Protein AF-A0A8S0RBU2-F1 (afdb_monomer_lite)

InterPro domains:
  IPR001045 Spermidine/spermine synthases [PTHR11558] (1-52)
  IPR029063 S-adenosyl-L-methionine-dependent methyltransferase superfamily [G3DSA:3.40.50.150] (1-52)

Foldseek 3Di:
DDDDDPDDDDDQLQDPDWPVPDCPCCVPPRDDPDDDRVVSNCVPVDDPVVVD

Secondary structure (DSSP, 8-state):
-----SSS---SSS-SS-GGGSTHHHHHH---SS--HHHHHHTT---TTT--

Sequence (52 aa):
MLCATEGPAVDFKHPVNPIDADDSHIKTNGPLKFYNSEIHSAAFCLPSFARK

Radius of gyration: 14.1 Å; chains: 1; bounding box: 33×20×37 Å

pLDDT: mean 93.61, std 6.11, range [68.88, 98.19]

Organism: NCBI:txid158383

Structure (mmCIF, N/CA/C/O backbone):
data_AF-A0A8S0RBU2-F1
#
_entry.id   AF-A0A8S0RBU2-F1
#
loop_
_atom_site.group_PDB
_atom_site.id
_atom_site.type_symbol
_atom_site.label_atom_id
_atom_site.label_alt_id
_atom_site.label_comp_id
_atom_site.label_asym_id
_atom_site.label_entity_id
_atom_site.label_seq_id
_atom_site.pdbx_PDB_ins_code
_atom_site.Cartn_x
_atom_site.Cartn_y
_atom_site.Cartn_z
_atom_site.occupancy
_atom_site.B_iso_or_equiv
_atom_site.auth_seq_id
_atom_site.auth_comp_id
_atom_site.auth_asym_id
_atom_site.auth_atom_id
_atom_site.pdbx_PDB_model_num
ATOM 1 N N . MET A 1 1 ? -6.398 6.955 -0.719 1.00 91.62 1 MET A N 1
ATOM 2 C CA . MET A 1 1 ? -7.269 5.845 -0.283 1.00 91.62 1 MET A CA 1
ATOM 3 C C . MET A 1 1 ? -7.140 4.730 -1.295 1.00 91.62 1 MET A C 1
ATOM 5 O O . MET A 1 1 ? -7.174 5.029 -2.482 1.00 91.62 1 MET A O 1
ATOM 9 N N . LEU A 1 2 ? -6.951 3.496 -0.840 1.00 97.38 2 LEU A N 1
ATOM 10 C CA . LEU A 1 2 ? -6.954 2.312 -1.696 1.00 97.38 2 LEU A CA 1
ATOM 11 C C . LEU A 1 2 ? -8.176 1.480 -1.322 1.00 97.38 2 LEU A C 1
ATOM 13 O O . LEU A 1 2 ? -8.376 1.181 -0.147 1.00 97.38 2 LEU A O 1
ATOM 17 N N . CYS A 1 3 ? -9.003 1.170 -2.315 1.00 96.94 3 CYS A N 1
ATOM 18 C CA . CYS A 1 3 ? -10.259 0.447 -2.157 1.00 96.94 3 CYS A CA 1
ATOM 19 C C . CYS A 1 3 ? -10.349 -0.601 -3.270 1.00 96.94 3 CYS A C 1
ATOM 21 O O . CYS A 1 3 ? -9.898 -0.343 -4.386 1.00 96.94 3 CYS A O 1
ATOM 23 N N . ALA A 1 4 ? -10.941 -1.756 -2.977 1.00 97.69 4 ALA A N 1
ATOM 24 C CA . ALA A 1 4 ? -11.238 -2.790 -3.963 1.00 97.69 4 ALA A CA 1
ATOM 25 C C . ALA A 1 4 ? -12.757 -2.917 -4.142 1.00 97.69 4 ALA A C 1
ATOM 27 O O . ALA A 1 4 ? -13.518 -2.655 -3.209 1.00 97.69 4 ALA A O 1
ATOM 28 N N . THR A 1 5 ? -13.191 -3.294 -5.343 1.00 97.75 5 THR A N 1
ATOM 29 C CA . THR A 1 5 ? -14.587 -3.654 -5.623 1.00 97.75 5 THR A CA 1
ATOM 30 C C . THR A 1 5 ? -14.893 -5.059 -5.106 1.00 97.75 5 THR A C 1
ATOM 32 O O . THR A 1 5 ? -13.984 -5.816 -4.769 1.00 97.75 5 THR A O 1
ATOM 35 N N . GLU A 1 6 ? -16.172 -5.429 -5.070 1.00 97.25 6 GLU A N 1
ATOM 36 C CA . GLU A 1 6 ? -16.581 -6.805 -4.780 1.00 97.25 6 GLU A CA 1
ATOM 37 C C . GLU A 1 6 ? -15.954 -7.788 -5.787 1.00 97.25 6 GLU A C 1
ATOM 39 O O . GLU A 1 6 ? -15.879 -7.496 -6.984 1.00 97.25 6 GLU A O 1
ATOM 44 N N . GLY A 1 7 ? -15.469 -8.933 -5.295 1.00 96.69 7 GLY A N 1
ATOM 45 C CA . GLY A 1 7 ? -14.755 -9.925 -6.097 1.00 96.69 7 GLY A CA 1
ATOM 46 C C . GLY A 1 7 ? -13.605 -10.597 -5.336 1.00 96.69 7 GLY A C 1
ATOM 47 O O . GLY A 1 7 ? -13.684 -10.752 -4.114 1.00 96.69 7 GLY A O 1
ATOM 48 N N . PRO A 1 8 ? -12.540 -11.025 -6.043 1.00 97.56 8 PRO A N 1
ATOM 49 C CA . PRO A 1 8 ? -11.350 -11.595 -5.418 1.00 97.56 8 PRO A CA 1
ATOM 50 C C . PRO A 1 8 ? -10.736 -10.650 -4.381 1.00 97.56 8 PRO A C 1
ATOM 52 O O . PRO A 1 8 ? -10.657 -9.440 -4.598 1.00 97.56 8 PRO A O 1
ATOM 55 N N . ALA A 1 9 ? -10.277 -11.207 -3.261 1.00 97.31 9 ALA A N 1
ATOM 56 C CA . ALA A 1 9 ? -9.671 -10.419 -2.197 1.00 97.31 9 ALA A CA 1
ATOM 57 C C . ALA A 1 9 ? -8.377 -9.748 -2.682 1.00 97.31 9 ALA A C 1
ATOM 59 O O . ALA A 1 9 ? -7.526 -10.391 -3.300 1.00 97.31 9 ALA A O 1
ATOM 60 N N . VAL A 1 10 ? -8.221 -8.463 -2.362 1.00 98.06 10 VAL A N 1
ATOM 61 C CA . VAL A 1 10 ? -7.014 -7.690 -2.666 1.00 98.06 10 VAL A CA 1
ATO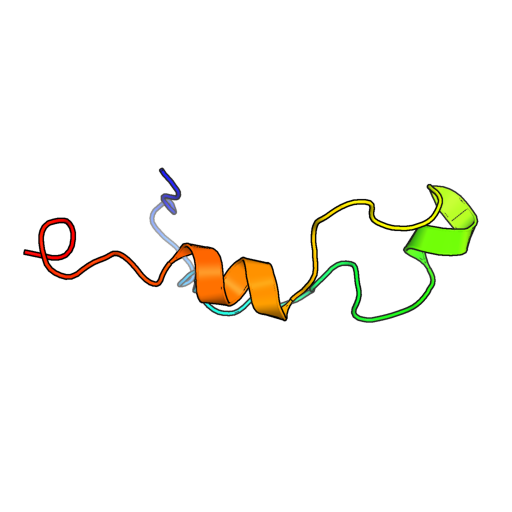M 62 C C . VAL A 1 10 ? -6.313 -7.340 -1.362 1.00 98.06 10 VAL A C 1
ATOM 64 O O . VAL A 1 10 ? -6.871 -6.639 -0.518 1.00 98.06 10 VAL A O 1
ATOM 67 N N . ASP A 1 11 ? -5.075 -7.802 -1.211 1.00 97.94 11 ASP A N 1
ATOM 68 C CA . ASP A 1 11 ? -4.202 -7.383 -0.120 1.00 97.94 11 ASP A CA 1
ATOM 69 C C . ASP A 1 11 ? -3.354 -6.184 -0.561 1.00 97.94 11 A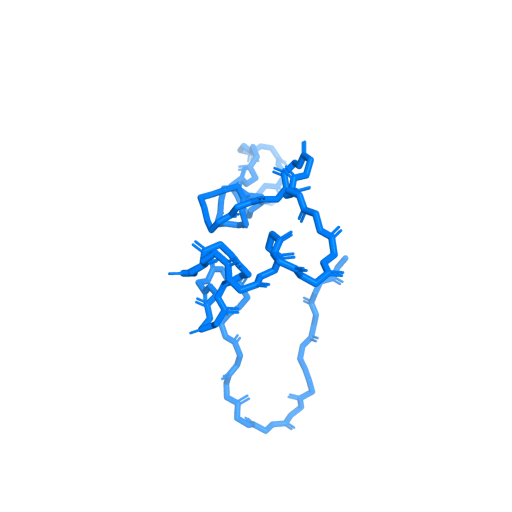SP A C 1
ATOM 71 O O . ASP A 1 11 ? -2.331 -6.324 -1.226 1.00 97.94 11 ASP A O 1
ATOM 75 N N . PHE A 1 12 ? -3.787 -4.976 -0.198 1.00 97.94 12 PHE A N 1
ATOM 76 C CA . PHE A 1 12 ? -3.034 -3.764 -0.521 1.00 97.94 12 PHE A CA 1
ATOM 77 C C . PHE A 1 12 ? -1.721 -3.636 0.256 1.00 97.94 12 PHE A C 1
ATOM 79 O O . PHE A 1 12 ? -0.865 -2.871 -0.180 1.00 97.94 12 PHE A O 1
ATOM 86 N N . LYS A 1 13 ? -1.549 -4.340 1.383 1.00 97.75 13 LYS A N 1
ATOM 87 C CA . LYS A 1 13 ? -0.352 -4.210 2.225 1.00 97.75 13 LYS A CA 1
ATOM 88 C C . LYS A 1 13 ? 0.825 -5.004 1.672 1.00 97.75 13 LYS A C 1
ATOM 90 O O . LYS A 1 13 ? 1.954 -4.558 1.834 1.00 97.75 13 LYS A O 1
ATOM 95 N N . HIS A 1 14 ? 0.566 -6.131 1.011 1.00 97.75 14 HIS A N 1
ATOM 96 C CA . HIS A 1 14 ? 1.601 -7.013 0.473 1.00 97.75 14 HIS A CA 1
ATOM 97 C C . HIS A 1 14 ? 1.500 -7.077 -1.062 1.00 97.75 14 HIS A C 1
ATOM 99 O O . HIS A 1 14 ? 0.589 -7.720 -1.589 1.00 97.75 14 HIS A O 1
ATOM 105 N N . PRO A 1 15 ? 2.400 -6.407 -1.810 1.00 96.62 15 PRO A N 1
ATOM 106 C CA . PRO A 1 15 ? 2.312 -6.361 -3.264 1.00 96.62 15 PRO A CA 1
ATOM 107 C C . PRO A 1 15 ? 2.575 -7.747 -3.868 1.00 96.62 15 PRO A C 1
ATOM 109 O O . PRO A 1 15 ? 3.638 -8.325 -3.668 1.00 96.62 15 PRO A O 1
ATOM 112 N N . VAL A 1 16 ? 1.619 -8.267 -4.646 1.00 96.50 16 VAL A N 1
ATOM 113 C CA . VAL A 1 16 ? 1.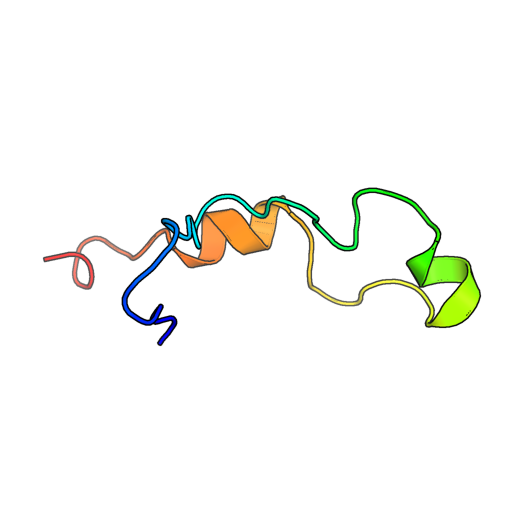744 -9.578 -5.320 1.00 96.50 16 VAL A CA 1
ATOM 114 C C . VAL A 1 16 ? 2.797 -9.555 -6.434 1.00 96.50 16 VAL A C 1
ATOM 116 O O . VAL A 1 16 ? 3.453 -10.561 -6.681 1.00 96.50 16 VAL A O 1
ATOM 119 N N . ASN A 1 17 ? 2.965 -8.412 -7.103 1.00 95.31 17 ASN A N 1
ATOM 120 C CA . ASN A 1 17 ? 3.953 -8.220 -8.163 1.00 95.31 17 ASN A CA 1
ATOM 121 C C . ASN A 1 17 ? 4.640 -6.848 -8.011 1.00 95.31 17 ASN A C 1
ATOM 123 O O . ASN A 1 17 ? 4.212 -5.880 -8.648 1.00 95.31 17 ASN A O 1
ATOM 127 N N . PRO A 1 18 ? 5.628 -6.721 -7.107 1.00 94.88 18 PRO A N 1
ATOM 128 C CA . PRO A 1 18 ? 6.345 -5.469 -6.902 1.00 94.88 18 PRO A CA 1
ATOM 129 C C . PRO A 1 18 ? 7.262 -5.151 -8.094 1.00 94.88 18 PRO A C 1
ATOM 131 O O . PRO A 1 18 ? 7.846 -6.043 -8.699 1.00 94.88 18 PRO A O 1
ATOM 134 N N . ILE A 1 19 ? 7.393 -3.866 -8.440 1.00 93.25 19 ILE A N 1
ATOM 135 C CA . ILE A 1 19 ? 8.149 -3.418 -9.630 1.00 93.25 19 ILE A CA 1
ATOM 136 C C . ILE A 1 19 ? 9.658 -3.671 -9.476 1.00 93.25 19 ILE A C 1
ATOM 138 O O . ILE A 1 19 ? 10.359 -3.854 -10.463 1.00 93.25 19 ILE A O 1
ATOM 142 N N . ASP A 1 20 ? 10.147 -3.686 -8.239 1.00 92.25 20 ASP A N 1
ATOM 143 C CA . ASP A 1 20 ? 11.525 -3.986 -7.847 1.00 92.25 20 ASP A CA 1
ATOM 144 C C . ASP A 1 20 ? 11.802 -5.490 -7.677 1.00 92.25 20 ASP A C 1
ATOM 146 O O . ASP A 1 20 ? 12.870 -5.854 -7.193 1.00 92.25 20 ASP A O 1
ATOM 150 N N . ALA A 1 21 ? 10.870 -6.374 -8.065 1.00 91.75 21 ALA A N 1
ATOM 151 C CA . ALA A 1 21 ? 11.102 -7.822 -8.040 1.00 91.75 21 ALA A CA 1
ATOM 152 C C . ALA A 1 21 ? 12.254 -8.250 -8.966 1.00 91.75 21 ALA A C 1
ATOM 154 O O . ALA A 1 21 ? 12.912 -9.259 -8.709 1.00 91.75 21 ALA A O 1
ATOM 155 N N . ASP A 1 22 ? 12.488 -7.495 -10.041 1.00 88.56 22 ASP A N 1
ATOM 156 C CA . ASP A 1 22 ? 13.592 -7.690 -10.969 1.00 88.56 22 ASP A CA 1
ATOM 157 C C . ASP A 1 22 ? 14.052 -6.360 -11.603 1.00 88.56 22 ASP A C 1
ATOM 159 O O . ASP A 1 22 ? 13.436 -5.305 -11.447 1.00 88.56 22 ASP A O 1
ATOM 163 N N . ASP A 1 23 ? 15.150 -6.411 -12.361 1.00 83.81 23 ASP A N 1
ATOM 164 C CA . ASP A 1 23 ? 15.718 -5.239 -13.040 1.00 83.81 23 ASP A CA 1
ATOM 165 C C . ASP A 1 23 ? 15.045 -4.926 -14.393 1.00 83.81 23 ASP A C 1
ATOM 167 O O . ASP A 1 23 ? 15.572 -4.134 -15.184 1.00 83.81 23 ASP A O 1
ATOM 171 N N . SER A 1 24 ? 13.907 -5.550 -14.730 1.00 83.12 24 SER A N 1
ATOM 172 C CA . SER A 1 24 ? 13.245 -5.332 -16.027 1.00 83.12 24 SER A CA 1
ATOM 173 C C . SER A 1 24 ? 12.841 -3.869 -16.207 1.00 83.12 24 SER A C 1
ATOM 175 O O . SER A 1 24 ? 13.077 -3.291 -17.271 1.00 83.12 24 SER A O 1
ATOM 177 N N . HIS A 1 25 ? 12.351 -3.236 -15.136 1.00 83.44 25 HIS A N 1
ATOM 178 C CA . HIS A 1 25 ? 11.980 -1.826 -15.130 1.00 83.44 25 HIS A CA 1
ATOM 179 C C . HIS A 1 25 ? 13.177 -0.907 -15.410 1.00 83.44 25 HIS A C 1
ATOM 181 O O . HIS A 1 25 ? 13.033 0.098 -16.106 1.00 83.44 25 HIS A O 1
ATOM 187 N N . ILE A 1 26 ? 14.375 -1.256 -14.924 1.00 82.75 26 ILE A N 1
ATOM 188 C CA . ILE A 1 26 ? 15.590 -0.456 -15.148 1.00 82.75 26 ILE A CA 1
ATOM 189 C C . ILE A 1 26 ? 15.905 -0.379 -16.642 1.00 82.75 26 ILE A C 1
ATOM 191 O O . ILE A 1 26 ? 16.276 0.683 -17.144 1.00 82.75 26 ILE A O 1
ATOM 195 N N . LYS A 1 27 ? 15.714 -1.488 -17.362 1.00 78.62 27 LYS A N 1
ATOM 196 C CA . LYS A 1 27 ? 16.029 -1.594 -18.791 1.00 78.62 27 LYS A CA 1
ATOM 197 C C . LYS A 1 27 ? 15.049 -0.828 -19.677 1.00 78.62 27 LYS A C 1
ATOM 199 O O . LYS A 1 27 ? 15.454 -0.362 -20.736 1.00 78.62 27 LYS A O 1
ATOM 204 N N . THR A 1 28 ? 13.785 -0.699 -19.270 1.00 82.00 28 THR A N 1
ATOM 205 C CA . THR A 1 28 ? 12.746 -0.051 -20.089 1.00 82.00 28 THR A CA 1
ATOM 206 C C . THR A 1 28 ? 12.472 1.395 -19.686 1.00 82.00 28 THR A C 1
ATOM 208 O O . THR A 1 28 ? 12.275 2.240 -20.553 1.00 82.00 28 THR A O 1
ATOM 211 N N . ASN A 1 29 ? 12.475 1.688 -18.383 1.00 86.75 29 ASN A N 1
ATOM 212 C CA . ASN A 1 29 ? 11.953 2.933 -17.809 1.00 86.75 29 ASN A CA 1
ATOM 213 C C . ASN A 1 29 ? 12.940 3.633 -16.851 1.00 86.75 29 ASN A C 1
ATOM 215 O O . ASN A 1 29 ? 12.627 4.700 -16.318 1.00 86.75 29 ASN A O 1
ATOM 219 N N . GLY A 1 30 ? 14.130 3.060 -16.636 1.00 90.69 30 GLY A N 1
ATOM 220 C CA . GLY A 1 30 ? 15.142 3.569 -15.710 1.00 90.69 30 GLY A CA 1
ATOM 221 C C . GLY A 1 30 ? 14.908 3.150 -14.250 1.00 90.69 30 GLY A C 1
ATOM 222 O O . GLY A 1 30 ? 13.942 2.454 -13.934 1.00 90.69 30 GLY A O 1
ATOM 223 N N . PRO A 1 31 ? 15.812 3.522 -13.329 1.00 91.62 31 PRO A N 1
ATOM 224 C CA . PRO A 1 31 ? 15.709 3.122 -11.930 1.00 91.62 31 PRO A CA 1
ATOM 225 C C . PRO A 1 31 ? 14.526 3.794 -11.223 1.00 91.62 31 PRO A C 1
ATOM 227 O O . PRO A 1 31 ? 14.189 4.954 -11.483 1.00 91.62 31 PRO A O 1
ATOM 230 N N . LEU A 1 32 ? 13.921 3.069 -10.281 1.00 92.88 32 LEU A N 1
ATOM 231 C CA . LEU A 1 32 ? 12.908 3.618 -9.385 1.00 92.88 32 LEU A CA 1
ATOM 232 C C . LEU A 1 32 ? 13.534 4.706 -8.506 1.00 92.88 32 LEU A C 1
ATOM 234 O O . LEU A 1 32 ? 14.613 4.535 -7.947 1.00 92.88 32 LEU A O 1
ATOM 238 N N . LYS A 1 33 ? 12.848 5.844 -8.384 1.00 93.69 33 LYS A N 1
ATOM 239 C CA . LYS A 1 33 ? 13.354 6.996 -7.617 1.00 93.69 33 LYS A CA 1
ATOM 240 C C . LYS A 1 33 ? 12.985 6.956 -6.133 1.00 93.69 33 LYS A C 1
ATOM 242 O O . LYS A 1 33 ? 13.593 7.675 -5.350 1.00 93.69 33 LYS A O 1
ATOM 247 N N . PHE A 1 34 ? 11.951 6.195 -5.766 1.00 95.31 34 PHE A N 1
ATOM 248 C CA . PHE A 1 34 ? 11.381 6.218 -4.412 1.00 95.31 34 PHE A CA 1
ATOM 249 C C . PHE A 1 34 ? 10.677 4.914 -4.022 1.00 95.31 34 PHE A C 1
ATOM 251 O O . PHE A 1 34 ? 10.821 4.460 -2.895 1.00 95.31 34 PHE A O 1
ATOM 258 N N . TYR A 1 35 ? 9.9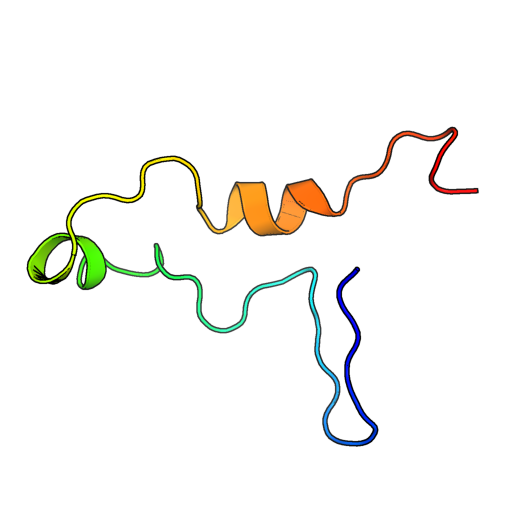08 4.318 -4.938 1.00 96.25 35 TYR A N 1
ATOM 259 C CA . TYR A 1 35 ? 9.185 3.075 -4.670 1.00 96.25 35 TYR A CA 1
ATOM 260 C C . TYR A 1 35 ? 10.132 1.879 -4.516 1.00 96.25 35 TYR A C 1
ATOM 262 O O . TYR A 1 35 ? 11.089 1.748 -5.276 1.00 96.25 35 TYR A O 1
ATOM 270 N N . ASN A 1 36 ? 9.785 0.993 -3.588 1.00 95.62 36 ASN A N 1
ATOM 271 C CA . ASN A 1 36 ? 10.213 -0.397 -3.492 1.00 95.62 36 ASN A CA 1
ATOM 272 C C . ASN A 1 36 ? 9.150 -1.195 -2.700 1.00 95.62 36 ASN A C 1
ATOM 274 O O . ASN A 1 36 ? 8.200 -0.631 -2.143 1.00 95.62 36 ASN A O 1
ATOM 278 N N . SER A 1 37 ? 9.291 -2.512 -2.653 1.00 96.75 37 SER A N 1
ATOM 279 C CA . SER A 1 37 ? 8.374 -3.412 -1.941 1.00 96.75 37 SER A CA 1
ATOM 280 C C . SER A 1 37 ? 8.291 -3.140 -0.425 1.00 96.75 37 SER A C 1
ATOM 282 O O . SER A 1 37 ? 7.224 -3.287 0.185 1.00 96.75 37 SER A O 1
ATOM 284 N N . GLU A 1 38 ? 9.378 -2.666 0.188 1.00 97.50 38 GLU A N 1
ATOM 285 C CA . GLU A 1 38 ? 9.433 -2.327 1.615 1.00 97.50 38 GLU A CA 1
ATOM 286 C C . GLU A 1 38 ? 8.612 -1.072 1.938 1.00 97.50 38 GLU A C 1
ATOM 288 O O . GLU A 1 38 ? 7.756 -1.093 2.827 1.00 97.50 38 GLU A O 1
ATOM 293 N N . ILE A 1 39 ? 8.821 0.019 1.192 1.00 98.06 39 ILE A N 1
ATOM 294 C CA . ILE A 1 39 ? 8.111 1.284 1.398 1.00 98.06 39 ILE A CA 1
ATOM 295 C C . ILE A 1 39 ? 6.628 1.151 1.059 1.00 98.06 39 ILE A C 1
ATOM 297 O O . ILE A 1 39 ? 5.804 1.793 1.708 1.00 98.06 39 ILE A O 1
ATOM 301 N N . HIS A 1 40 ? 6.270 0.278 0.106 1.00 98.19 40 HIS A N 1
ATOM 302 C CA . HIS A 1 40 ? 4.878 -0.079 -0.175 1.00 98.19 40 HIS A CA 1
ATOM 303 C C . HIS A 1 40 ? 4.185 -0.598 1.084 1.00 98.19 40 HIS A C 1
ATOM 305 O O . HIS A 1 40 ? 3.134 -0.088 1.467 1.00 98.19 40 HIS A O 1
ATOM 311 N N . SER A 1 41 ? 4.796 -1.575 1.754 1.00 97.94 41 SER A N 1
ATOM 312 C CA . SER A 1 41 ? 4.244 -2.178 2.971 1.00 97.94 41 SER A CA 1
ATOM 313 C C . SER A 1 41 ? 4.242 -1.177 4.133 1.00 97.94 41 SER A C 1
ATOM 315 O O . SER A 1 41 ? 3.239 -1.014 4.833 1.00 97.94 41 SER A O 1
ATOM 317 N N . ALA A 1 42 ? 5.347 -0.446 4.305 1.00 98.06 42 ALA A N 1
ATOM 318 C CA . ALA A 1 42 ? 5.514 0.540 5.369 1.00 98.06 42 ALA A CA 1
ATOM 319 C C . ALA A 1 42 ? 4.558 1.738 5.243 1.00 98.06 42 ALA A C 1
ATOM 321 O O . ALA A 1 42 ? 4.191 2.328 6.259 1.00 98.06 42 ALA A O 1
ATOM 322 N N . ALA A 1 43 ? 4.089 2.075 4.038 1.00 98.12 43 ALA A N 1
ATOM 323 C CA . ALA A 1 43 ? 3.133 3.163 3.821 1.00 98.12 43 ALA A CA 1
ATOM 324 C C . ALA A 1 43 ? 1.793 2.957 4.558 1.00 98.12 43 ALA A C 1
ATOM 326 O O . ALA A 1 43 ? 1.078 3.925 4.820 1.00 98.12 43 ALA A O 1
ATOM 327 N N . PHE A 1 44 ? 1.458 1.718 4.935 1.00 97.31 44 PHE A N 1
ATOM 328 C CA . PHE A 1 44 ? 0.256 1.397 5.715 1.00 97.31 44 PHE A CA 1
ATOM 329 C C . PHE A 1 44 ? 0.486 1.421 7.235 1.00 97.31 44 PHE A C 1
ATOM 331 O O . PHE A 1 44 ? -0.467 1.259 8.005 1.00 97.31 44 PHE A O 1
ATOM 338 N N . CYS A 1 45 ? 1.721 1.639 7.697 1.00 97.19 45 CYS A N 1
ATOM 339 C CA . CYS A 1 45 ? 2.057 1.779 9.112 1.00 97.19 45 CYS A CA 1
ATOM 340 C C . CYS A 1 45 ? 1.683 3.179 9.617 1.00 97.19 45 CYS A C 1
ATOM 342 O O . CYS A 1 45 ? 2.518 4.073 9.737 1.00 97.19 45 CYS A O 1
ATOM 344 N N . LEU A 1 46 ? 0.401 3.368 9.928 1.00 96.62 46 LEU A N 1
ATOM 345 C CA . LEU A 1 46 ? -0.102 4.636 10.452 1.00 96.62 46 LEU A CA 1
ATOM 346 C C . LEU A 1 46 ? 0.371 4.888 11.897 1.00 96.62 46 LEU A C 1
ATOM 348 O 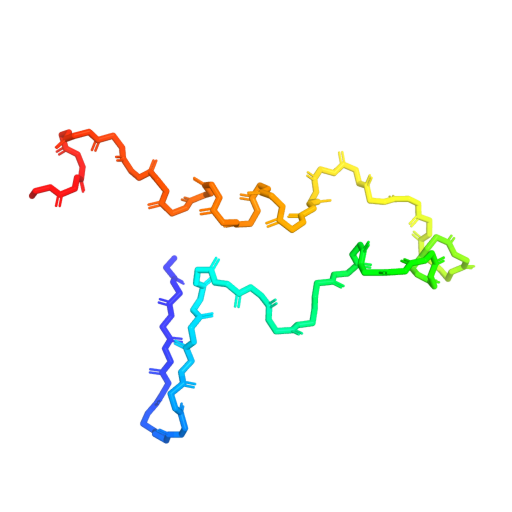O . LEU A 1 46 ? 0.402 3.952 12.712 1.00 96.62 46 LEU A O 1
ATOM 352 N N . PRO A 1 47 ? 0.675 6.151 12.255 1.00 97.44 47 PRO A N 1
ATOM 353 C CA . PRO A 1 47 ? 0.975 6.519 13.631 1.00 97.44 47 PRO A CA 1
ATOM 354 C C . PRO A 1 47 ? -0.237 6.272 14.539 1.00 97.44 47 PRO A C 1
ATOM 356 O O . PRO A 1 47 ? -1.389 6.299 14.104 1.00 97.44 47 PRO A O 1
ATOM 359 N N . SER A 1 48 ? 0.017 6.058 15.832 1.00 97.31 48 SER A N 1
ATOM 360 C CA . SER A 1 48 ? -1.006 5.617 16.793 1.00 97.31 48 SER A CA 1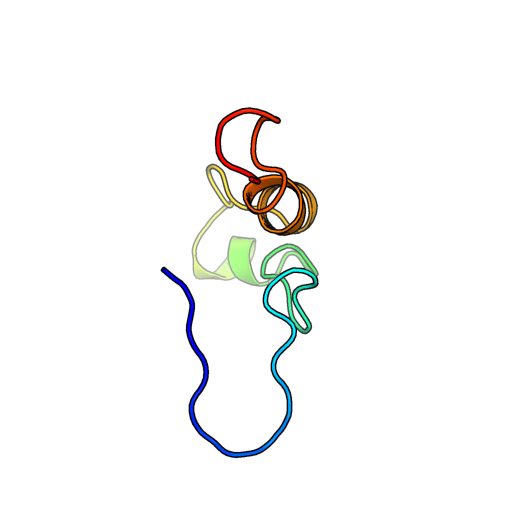
ATOM 361 C C . SER A 1 48 ? -2.237 6.525 16.875 1.00 97.31 48 SER A C 1
ATOM 363 O O . SER A 1 48 ? -3.323 6.019 17.138 1.00 97.31 48 SER A O 1
ATOM 365 N N . PHE A 1 49 ? -2.085 7.831 16.638 1.00 96.56 49 PHE A N 1
ATOM 366 C CA . PHE A 1 49 ? -3.200 8.783 16.669 1.00 96.56 49 PHE A CA 1
ATOM 367 C C . PHE A 1 49 ? -4.115 8.701 15.437 1.00 96.56 49 PHE A C 1
ATOM 369 O O . PHE A 1 49 ? -5.245 9.156 15.512 1.00 96.56 49 PHE A O 1
ATOM 376 N N . ALA A 1 50 ? -3.640 8.146 14.316 1.00 95.81 50 ALA A N 1
ATOM 377 C CA . ALA A 1 50 ? -4.394 8.032 13.063 1.00 95.81 50 ALA A CA 1
ATOM 378 C C . ALA A 1 50 ? -4.938 6.614 12.815 1.00 95.81 50 ALA A C 1
ATOM 380 O O . ALA A 1 50 ? -5.693 6.391 11.875 1.00 95.81 50 ALA A O 1
ATOM 381 N N . ARG A 1 51 ? -4.517 5.637 13.627 1.00 90.69 51 ARG A N 1
ATOM 382 C CA . ARG A 1 51 ? -4.948 4.235 13.527 1.00 90.69 51 ARG A CA 1
ATOM 383 C C . ARG A 1 51 ? -6.259 3.952 14.275 1.00 90.69 51 ARG A C 1
ATOM 385 O O . ARG A 1 51 ? -6.845 2.897 14.047 1.00 90.69 51 ARG A O 1
ATOM 392 N N . LYS A 1 52 ? -6.651 4.826 15.206 1.00 68.88 52 LYS A N 1
ATOM 393 C CA . LYS A 1 52 ? -7.815 4.669 16.087 1.00 68.88 52 LYS A CA 1
ATOM 394 C C . LYS A 1 52 ? -8.957 5.576 15.669 1.00 68.88 52 LYS A C 1
ATOM 396 O O . LYS A 1 52 ? -8.655 6.726 15.291 1.00 68.88 52 LYS A O 1
#